Protein AF-A0A318ENW3-F1 (afdb_monomer)

pLDDT: mean 76.1, std 10.92, range [46.34, 91.19]

Sequence (104 aa):
MSRRLLTICAVAMLAACGSNRHCIGEFPYQRAATLAPPAEVEGLSTPESVAALRIPPAPAESVPYARNVPDPENPGSTRVQCLDVPPPMTVVPETDPAPAAAES

Organism: NCBI:txid985250

Radius of gyration: 27.77 Å; Cα contacts (8 Å, |Δi|>4): 42; chains: 1; bounding box: 82×70×50 Å

Solvent-accessible surface area (backbone atoms only — not comparable to full-atom values): 7520 Å² total; per-residue (Å²): 119,69,73,63,53,55,54,52,56,53,57,58,61,65,64,68,77,72,74,85,78,73,60,70,66,90,54,76,75,82,72,57,78,84,78,77,77,84,79,81,48,95,96,49,82,83,85,82,56,94,85,55,88,76,81,73,82,80,68,97,63,91,80,65,54,52,45,80,39,78,28,91,91,42,87,95,43,70,38,82,43,43,68,86,53,78,77,80,79,81,80,72,78,81,74,75,81,76,79,79,77,82,85,129

Secondary structure (DSSP, 8-state):
-HHHHHHHHHHHHHGGGS---------GGGGPPPPPPPPPBTTBPPPPPTTPPPPPPPPSSPPPSEEEEE-TTSTT-EEEEETTSPPPP------PPPPPP---

Mean predicted aligned error: 15.71 Å

Structure (mmCIF, N/CA/C/O backbone):
data_AF-A0A318ENW3-F1
#
_entry.id   AF-A0A318ENW3-F1
#
loop_
_atom_site.group_PDB
_atom_site.id
_atom_site.type_symbol
_atom_site.label_atom_id
_atom_site.label_alt_id
_atom_site.label_comp_id
_atom_site.label_asym_id
_atom_site.label_entity_id
_atom_site.label_seq_id
_atom_site.pdbx_PDB_ins_code
_atom_site.Cartn_x
_atom_site.Cartn_y
_atom_site.Cartn_z
_atom_site.occupancy
_atom_site.B_iso_or_equiv
_atom_site.auth_seq_id
_atom_site.auth_comp_id
_atom_site.auth_asym_id
_atom_site.auth_atom_id
_atom_site.pdbx_PDB_model_num
ATOM 1 N N . MET A 1 1 ? 51.371 -22.252 -0.137 1.00 59.25 1 MET A N 1
ATOM 2 C CA . MET A 1 1 ? 49.897 -22.253 0.040 1.00 59.25 1 MET A CA 1
ATOM 3 C C . MET A 1 1 ? 49.302 -20.864 0.315 1.00 59.25 1 MET A C 1
ATOM 5 O O . MET A 1 1 ? 48.186 -20.633 -0.127 1.00 59.25 1 MET A O 1
ATOM 9 N N . SER A 1 2 ? 50.025 -19.900 0.907 1.00 63.56 2 SER A N 1
ATOM 10 C CA . SER A 1 2 ? 49.468 -18.568 1.246 1.00 63.56 2 SER A CA 1
ATOM 11 C C . SER A 1 2 ? 49.006 -17.697 0.073 1.00 63.56 2 SER A C 1
ATOM 13 O O . SER A 1 2 ? 48.057 -16.938 0.219 1.00 63.56 2 SER A O 1
ATOM 15 N N . ARG A 1 3 ? 49.628 -17.799 -1.110 1.00 70.19 3 ARG A N 1
ATOM 16 C CA . ARG A 1 3 ? 49.330 -16.893 -2.240 1.00 70.19 3 ARG A CA 1
ATOM 17 C C . ARG A 1 3 ? 47.960 -17.140 -2.890 1.00 70.19 3 ARG A C 1
ATOM 19 O O . ARG A 1 3 ? 47.346 -16.192 -3.362 1.00 70.19 3 ARG A O 1
ATOM 26 N N . ARG A 1 4 ? 47.482 -18.395 -2.873 1.00 76.00 4 ARG A N 1
ATOM 27 C CA . ARG A 1 4 ? 46.139 -18.783 -3.352 1.00 76.00 4 ARG A CA 1
ATOM 28 C C . ARG A 1 4 ? 45.043 -18.406 -2.352 1.00 76.00 4 ARG A C 1
ATOM 30 O O . ARG A 1 4 ? 43.962 -18.006 -2.756 1.00 76.00 4 ARG A O 1
ATOM 37 N N . LEU A 1 5 ? 45.346 -18.468 -1.053 1.00 74.44 5 LEU A N 1
ATOM 38 C CA . LEU A 1 5 ? 44.421 -18.034 -0.002 1.00 74.44 5 LEU A CA 1
ATOM 39 C C . LEU A 1 5 ? 44.171 -16.518 -0.071 1.00 74.44 5 LEU A C 1
ATOM 41 O O . LEU A 1 5 ? 43.040 -16.061 0.050 1.00 74.44 5 LEU A O 1
ATOM 45 N N . LEU A 1 6 ? 45.229 -15.749 -0.348 1.00 75.06 6 LEU A N 1
ATOM 46 C CA . LEU A 1 6 ? 45.173 -14.288 -0.450 1.00 75.06 6 LEU A CA 1
ATOM 47 C C . LEU A 1 6 ? 44.350 -13.813 -1.659 1.00 75.06 6 LEU A C 1
ATOM 49 O O . LEU A 1 6 ? 43.653 -12.808 -1.572 1.00 75.06 6 LEU A O 1
ATOM 53 N N . THR A 1 7 ? 44.376 -14.565 -2.763 1.00 77.38 7 THR A N 1
ATOM 54 C CA . THR A 1 7 ? 43.554 -14.276 -3.950 1.00 77.38 7 THR A CA 1
ATOM 55 C C . THR A 1 7 ? 42.077 -14.590 -3.714 1.00 77.38 7 THR A C 1
ATOM 57 O O . THR A 1 7 ? 41.225 -13.814 -4.129 1.00 77.38 7 THR A O 1
ATOM 60 N N . ILE A 1 8 ? 41.761 -15.671 -2.996 1.00 78.31 8 ILE A N 1
ATOM 61 C CA . ILE A 1 8 ? 40.372 -16.034 -2.671 1.00 78.31 8 ILE A CA 1
ATOM 62 C C . ILE A 1 8 ? 39.749 -15.015 -1.705 1.00 78.31 8 ILE A C 1
ATOM 64 O O . ILE A 1 8 ? 38.630 -14.562 -1.939 1.00 78.31 8 ILE A O 1
ATOM 68 N N . CYS A 1 9 ? 40.480 -14.590 -0.667 1.00 74.88 9 CYS A N 1
ATOM 69 C CA . CYS A 1 9 ? 39.993 -13.561 0.258 1.00 74.88 9 CYS A CA 1
ATOM 70 C C . CYS A 1 9 ? 39.753 -12.210 -0.431 1.00 74.88 9 CYS A C 1
ATOM 72 O O . CYS A 1 9 ? 38.782 -11.530 -0.107 1.00 74.88 9 CYS A O 1
ATOM 74 N N . ALA A 1 10 ? 40.604 -11.832 -1.391 1.00 74.75 10 ALA A N 1
ATOM 75 C CA . ALA A 1 10 ? 40.412 -10.600 -2.148 1.00 74.75 10 ALA A CA 1
ATOM 76 C C . ALA A 1 10 ? 39.105 -10.643 -2.959 1.00 74.75 10 ALA A C 1
ATOM 78 O O . ALA A 1 10 ? 38.290 -9.735 -2.846 1.00 74.75 10 ALA A O 1
ATOM 79 N N . VAL A 1 11 ? 38.850 -11.728 -3.698 1.00 71.75 11 VAL A N 1
ATOM 80 C CA . VAL A 1 11 ? 37.625 -11.872 -4.509 1.00 71.75 11 VAL A CA 1
ATOM 81 C C . VAL A 1 11 ? 36.358 -11.899 -3.641 1.00 71.75 11 VAL A C 1
ATOM 83 O O . VAL A 1 11 ? 35.351 -11.303 -4.019 1.00 71.75 11 VAL A O 1
ATOM 86 N N . ALA A 1 12 ? 36.406 -12.515 -2.455 1.00 67.44 12 ALA A N 1
ATOM 87 C CA . ALA A 1 12 ? 35.266 -12.554 -1.536 1.00 67.44 12 ALA A CA 1
ATOM 88 C C . ALA A 1 12 ? 34.889 -11.166 -0.977 1.00 67.44 12 ALA A C 1
ATOM 90 O O . ALA A 1 12 ? 33.706 -10.874 -0.817 1.00 67.44 12 ALA A O 1
ATOM 91 N N . MET A 1 13 ? 35.871 -10.291 -0.729 1.00 67.56 13 MET A N 1
ATOM 92 C CA . MET A 1 13 ? 35.622 -8.921 -0.256 1.00 67.56 13 MET A CA 1
ATOM 93 C C . MET A 1 13 ? 34.977 -8.027 -1.329 1.00 67.56 13 MET A C 1
ATOM 95 O O . MET A 1 13 ? 34.163 -7.170 -0.996 1.00 67.56 13 MET A O 1
ATOM 99 N N . LEU A 1 14 ? 35.270 -8.250 -2.616 1.00 63.59 14 LEU A N 1
ATOM 100 C CA . LEU A 1 14 ? 34.662 -7.492 -3.721 1.00 63.59 14 LEU A CA 1
ATOM 101 C C . LEU A 1 14 ? 33.185 -7.853 -3.975 1.00 63.59 14 LEU A C 1
ATOM 103 O O . LEU A 1 14 ? 32.433 -7.014 -4.465 1.00 63.59 14 LEU A O 1
ATOM 107 N N . ALA A 1 15 ? 32.740 -9.058 -3.608 1.00 60.28 15 ALA A N 1
ATOM 108 C CA . ALA A 1 15 ? 31.343 -9.477 -3.773 1.00 60.28 15 ALA A CA 1
ATOM 109 C C . ALA A 1 15 ? 30.381 -8.842 -2.744 1.00 60.28 15 ALA A C 1
ATOM 111 O O . ALA A 1 15 ? 29.171 -8.822 -2.964 1.00 60.28 15 ALA A O 1
ATOM 112 N N . ALA A 1 16 ? 30.897 -8.297 -1.636 1.00 55.53 16 ALA A N 1
ATOM 113 C CA . ALA A 1 16 ? 30.083 -7.790 -0.528 1.00 55.53 16 ALA A CA 1
ATOM 114 C C . ALA A 1 16 ? 29.547 -6.355 -0.724 1.00 55.53 16 ALA A C 1
ATOM 116 O O . ALA A 1 16 ? 28.619 -5.955 -0.028 1.00 55.53 16 ALA A O 1
ATOM 117 N N . CYS A 1 17 ? 30.071 -5.578 -1.679 1.00 59.09 17 CYS A N 1
ATOM 118 C CA . CYS A 1 17 ? 29.614 -4.201 -1.928 1.00 59.09 17 CYS A CA 1
ATOM 119 C C . CYS A 1 17 ? 28.462 -4.082 -2.948 1.00 59.09 17 CYS A C 1
ATOM 121 O O . CYS A 1 17 ? 28.003 -2.973 -3.213 1.00 59.09 17 CYS A O 1
ATOM 123 N N . GLY A 1 18 ? 27.993 -5.190 -3.535 1.00 52.62 18 GLY A N 1
ATOM 124 C CA . GLY A 1 18 ? 27.038 -5.164 -4.653 1.00 52.62 18 GLY A CA 1
ATOM 125 C C . GLY A 1 18 ? 25.549 -5.207 -4.283 1.00 52.62 18 GLY A C 1
ATOM 126 O O . GLY A 1 18 ? 24.718 -4.835 -5.107 1.00 52.62 18 GLY A O 1
ATOM 127 N N . SER A 1 19 ? 25.168 -5.635 -3.074 1.00 56.91 19 SER A N 1
ATOM 128 C CA . SER A 1 19 ? 23.752 -5.852 -2.725 1.00 56.91 19 SER A CA 1
ATOM 129 C C . SER A 1 19 ? 23.187 -4.774 -1.791 1.00 56.91 19 SER A C 1
ATOM 131 O O . SER A 1 19 ? 22.721 -5.066 -0.694 1.00 56.91 19 SER A O 1
ATOM 133 N N . ASN A 1 20 ? 23.189 -3.511 -2.219 1.00 55.84 20 ASN A N 1
ATOM 134 C CA . ASN A 1 20 ? 22.564 -2.415 -1.454 1.00 55.84 20 ASN A CA 1
ATOM 135 C C . ASN A 1 20 ? 21.029 -2.341 -1.598 1.00 55.84 20 ASN A C 1
ATOM 137 O O . ASN A 1 20 ? 20.403 -1.420 -1.081 1.00 55.84 20 ASN A O 1
ATOM 141 N N . ARG A 1 21 ? 20.393 -3.284 -2.308 1.00 58.19 21 ARG A N 1
ATOM 142 C CA . ARG A 1 21 ? 18.933 -3.312 -2.492 1.00 58.19 21 ARG A CA 1
ATOM 143 C C . ARG A 1 21 ? 18.312 -4.472 -1.734 1.00 58.19 21 ARG A C 1
ATOM 145 O O . ARG A 1 21 ? 18.067 -5.536 -2.292 1.00 58.19 21 ARG A O 1
ATOM 152 N N . HIS A 1 22 ? 18.053 -4.247 -0.453 1.00 60.00 22 HIS A N 1
ATOM 153 C CA . HIS A 1 22 ? 17.143 -5.081 0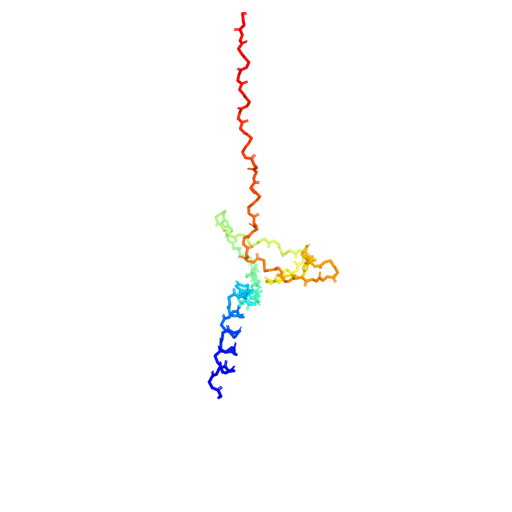.313 1.00 60.00 22 HIS A CA 1
ATOM 154 C C . HIS A 1 22 ? 15.767 -4.423 0.242 1.00 60.00 22 HIS A C 1
ATOM 156 O O . HIS A 1 22 ? 15.539 -3.402 0.888 1.00 60.00 22 HIS A O 1
ATOM 162 N N . CYS A 1 23 ? 14.868 -4.956 -0.588 1.00 71.50 23 CYS A N 1
ATOM 163 C CA . CYS A 1 23 ? 13.472 -4.562 -0.467 1.00 71.50 23 CYS A CA 1
ATOM 164 C C . CYS A 1 23 ? 13.013 -5.111 0.881 1.00 71.50 23 CYS A C 1
ATOM 166 O O . CYS A 1 23 ? 13.026 -6.329 1.075 1.00 71.50 23 CYS A O 1
ATOM 168 N N . ILE A 1 24 ? 12.717 -4.222 1.829 1.00 70.62 24 ILE A N 1
ATOM 169 C CA . ILE A 1 24 ? 12.218 -4.654 3.126 1.00 70.62 24 ILE A CA 1
ATOM 170 C C . ILE A 1 24 ? 10.906 -5.375 2.821 1.00 70.62 24 ILE A C 1
ATOM 172 O O . ILE A 1 24 ? 10.048 -4.822 2.138 1.00 70.62 24 ILE A O 1
ATOM 176 N N . GLY A 1 25 ? 10.840 -6.660 3.173 1.00 76.62 25 GLY A N 1
ATOM 177 C CA . GLY A 1 25 ? 9.711 -7.515 2.816 1.00 76.62 25 GLY A CA 1
ATOM 178 C C . GLY A 1 25 ? 8.395 -7.019 3.413 1.00 76.62 25 GLY A C 1
ATOM 179 O O . GLY A 1 25 ? 8.317 -5.955 4.023 1.00 76.62 25 GLY A O 1
ATOM 180 N N . GLU A 1 26 ? 7.342 -7.819 3.281 1.00 77.38 26 GLU A N 1
ATOM 181 C CA . GLU A 1 26 ? 6.036 -7.431 3.814 1.00 77.38 26 GLU A CA 1
ATOM 182 C C . GLU A 1 26 ? 6.078 -7.133 5.317 1.00 77.38 26 GLU A C 1
ATOM 184 O O . GLU A 1 26 ? 6.450 -7.974 6.144 1.00 77.38 26 GLU A O 1
ATOM 189 N N . PHE A 1 27 ? 5.606 -5.945 5.682 1.00 79.31 27 PHE A N 1
ATOM 190 C CA . PHE A 1 27 ? 5.429 -5.568 7.076 1.00 79.31 27 PHE A CA 1
ATOM 191 C C . PHE A 1 27 ? 4.059 -6.022 7.603 1.00 79.31 27 PHE A C 1
ATOM 193 O O . PHE A 1 27 ? 3.089 -6.077 6.844 1.00 79.31 27 PHE A O 1
ATOM 200 N N . PRO A 1 28 ? 3.914 -6.276 8.918 1.00 83.88 28 PRO A N 1
ATOM 201 C CA . PRO A 1 28 ? 2.637 -6.693 9.502 1.00 83.88 28 PRO A CA 1
ATOM 202 C C . PRO A 1 28 ? 1.466 -5.742 9.215 1.00 83.88 28 PRO A C 1
ATOM 204 O O . PRO A 1 28 ? 0.349 -6.204 9.003 1.00 83.88 28 PRO A O 1
ATOM 207 N N . TYR A 1 29 ? 1.711 -4.426 9.153 1.00 81.81 29 TYR A N 1
ATOM 208 C CA . TYR A 1 29 ? 0.657 -3.440 8.887 1.00 81.81 29 TYR A CA 1
ATOM 209 C C . TYR A 1 29 ? 0.075 -3.547 7.468 1.00 81.81 29 TYR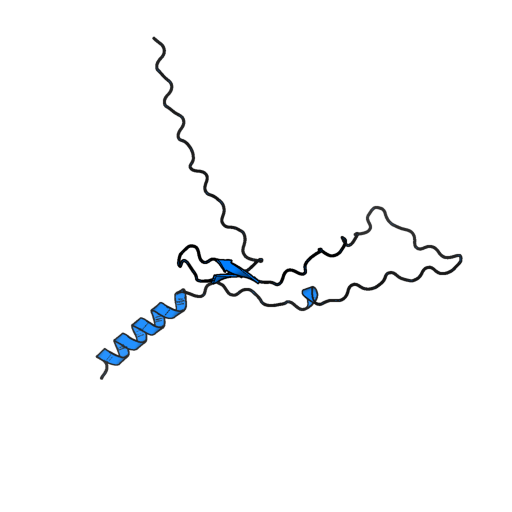 A C 1
ATOM 211 O O . TYR A 1 29 ? -1.079 -3.192 7.266 1.00 81.81 29 TYR A O 1
ATOM 219 N N . GLN A 1 30 ? 0.833 -4.070 6.497 1.00 78.12 30 GLN A N 1
ATOM 220 C CA . GLN A 1 30 ? 0.374 -4.236 5.110 1.00 78.12 30 GLN A CA 1
ATOM 221 C C . GLN A 1 30 ? -0.656 -5.366 4.973 1.00 78.12 30 GLN A C 1
ATOM 223 O O . GLN A 1 30 ? -1.418 -5.397 4.014 1.00 78.12 30 GLN A O 1
ATOM 228 N N . ARG A 1 31 ? -0.696 -6.282 5.950 1.00 78.81 31 ARG A N 1
ATOM 229 C CA . ARG A 1 31 ? -1.640 -7.409 6.021 1.00 78.81 31 ARG A CA 1
ATOM 230 C C . ARG A 1 31 ? -2.759 -7.190 7.041 1.00 78.81 31 ARG A C 1
ATOM 232 O O . ARG A 1 31 ? -3.576 -8.085 7.252 1.00 78.81 31 ARG A O 1
ATOM 239 N N . ALA A 1 32 ? -2.783 -6.038 7.709 1.00 84.19 32 ALA A N 1
ATOM 240 C CA . ALA A 1 32 ? -3.799 -5.739 8.704 1.00 84.19 32 ALA A CA 1
ATOM 241 C C . ALA A 1 32 ? -5.159 -5.540 8.023 1.00 84.19 32 ALA A C 1
ATOM 243 O O . ALA A 1 32 ? -5.298 -4.731 7.107 1.00 84.19 32 ALA A O 1
ATOM 244 N N . ALA A 1 33 ? -6.171 -6.276 8.481 1.00 83.75 33 ALA A N 1
ATOM 245 C CA . ALA A 1 33 ? -7.530 -6.108 7.990 1.00 83.75 33 ALA A CA 1
ATOM 246 C C . ALA A 1 33 ? -8.111 -4.769 8.465 1.00 83.75 33 ALA A C 1
ATOM 248 O O . ALA A 1 33 ? -7.957 -4.386 9.628 1.00 83.75 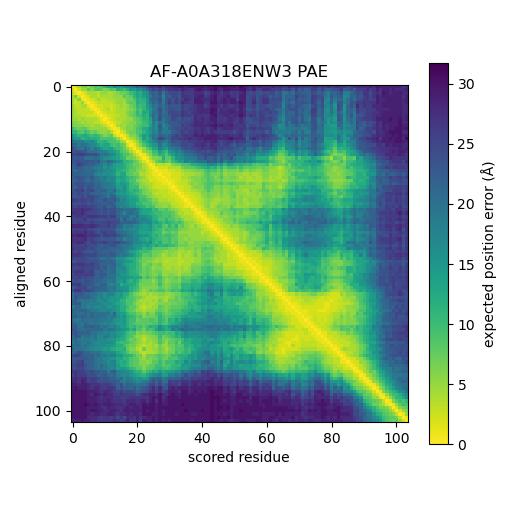33 ALA A O 1
ATOM 249 N N . THR A 1 34 ? -8.822 -4.075 7.577 1.00 84.56 34 THR A N 1
ATOM 250 C CA . THR A 1 34 ? -9.636 -2.921 7.963 1.00 84.56 34 THR A CA 1
ATOM 251 C C . THR A 1 34 ? -10.816 -3.396 8.806 1.00 84.56 34 THR A C 1
ATOM 253 O O . THR A 1 34 ? -11.544 -4.305 8.410 1.00 84.56 34 THR A O 1
ATOM 256 N N . LEU A 1 35 ? -11.006 -2.783 9.974 1.00 85.88 35 LEU A N 1
ATOM 257 C CA . LEU A 1 35 ? -12.159 -3.065 10.824 1.00 85.88 35 LEU A CA 1
ATOM 258 C C . LEU A 1 35 ? -13.420 -2.453 10.214 1.00 85.88 35 LEU A C 1
ATOM 260 O O . LEU A 1 35 ? -13.396 -1.321 9.726 1.00 85.88 35 LEU A O 1
ATOM 264 N N . ALA A 1 36 ? -14.524 -3.196 10.271 1.00 84.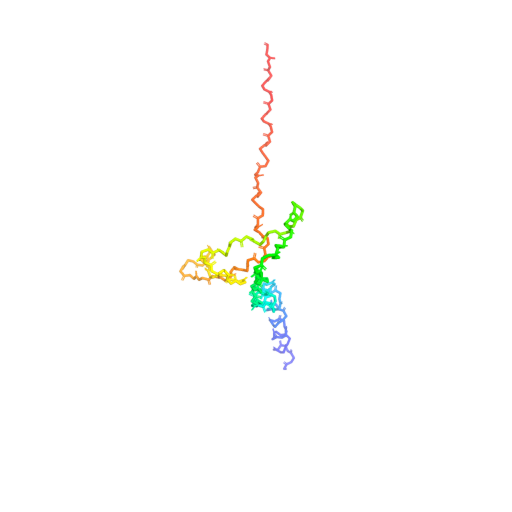00 36 ALA A N 1
ATOM 265 C CA . ALA A 1 36 ? -15.822 -2.656 9.902 1.00 84.00 36 ALA A CA 1
ATOM 266 C C . ALA A 1 36 ? -16.218 -1.529 10.877 1.00 84.00 36 ALA A C 1
ATOM 268 O O . ALA A 1 36 ? -15.945 -1.645 12.080 1.00 84.00 36 ALA A O 1
ATOM 269 N N . PRO A 1 37 ? -16.869 -0.458 10.392 1.00 82.25 37 PRO A N 1
ATOM 270 C CA . PRO A 1 37 ? -17.474 0.534 11.266 1.00 82.25 37 PRO A CA 1
ATOM 271 C C . PRO A 1 37 ? -18.470 -0.120 12.239 1.00 82.25 37 PRO A C 1
ATOM 273 O O . PRO A 1 37 ? -19.080 -1.138 11.893 1.00 82.25 37 PRO A O 1
ATOM 276 N N . PRO A 1 38 ? -18.667 0.453 13.440 1.00 83.19 38 PRO A N 1
ATOM 277 C CA . PRO A 1 38 ? -19.726 0.017 14.342 1.00 83.19 38 PRO A CA 1
ATOM 278 C C . PRO A 1 38 ? -21.087 0.033 13.639 1.00 83.19 38 PRO A C 1
ATOM 280 O O . PRO A 1 38 ? -21.382 0.955 12.879 1.00 83.19 38 PRO A O 1
ATOM 283 N N . ALA A 1 39 ? -21.915 -0.980 13.901 1.00 81.94 39 ALA A N 1
ATOM 284 C CA . ALA A 1 39 ? -23.274 -1.017 13.378 1.00 81.94 39 ALA A CA 1
ATOM 285 C C . ALA A 1 39 ? -24.107 0.126 13.975 1.00 81.94 39 ALA A C 1
ATOM 287 O O . ALA A 1 39 ? -24.023 0.403 15.174 1.00 81.94 39 ALA A O 1
ATOM 288 N N . GLU A 1 40 ? -24.930 0.761 13.143 1.00 84.75 40 GLU A N 1
ATOM 289 C CA . GLU A 1 40 ? -25.928 1.710 13.624 1.00 84.75 40 GLU A CA 1
ATOM 290 C C . GLU A 1 40 ? -27.035 0.961 14.371 1.00 84.75 40 GLU A C 1
ATOM 292 O O . GLU A 1 40 ? -27.488 -0.105 13.946 1.00 84.75 40 GLU A O 1
ATOM 297 N N . VAL A 1 41 ? -27.456 1.514 15.507 1.00 87.75 41 VAL A N 1
ATOM 298 C CA . VAL A 1 41 ? -28.561 0.985 16.312 1.00 87.75 41 VAL A CA 1
ATOM 299 C C . VAL A 1 41 ? -29.765 1.888 16.086 1.00 87.75 41 VAL A C 1
ATOM 301 O O . VAL A 1 41 ? -29.622 3.107 16.016 1.00 87.75 41 VAL A O 1
ATOM 304 N N . GLU A 1 42 ? -30.960 1.313 15.971 1.00 88.06 42 GLU A N 1
ATOM 305 C CA . GLU A 1 42 ? -32.177 2.095 15.751 1.00 88.06 42 GLU A CA 1
ATOM 306 C C . GLU A 1 42 ? -32.364 3.148 16.859 1.00 88.06 42 GLU A C 1
ATOM 308 O O . GLU A 1 42 ? -32.355 2.836 18.050 1.00 88.06 42 GLU A O 1
ATOM 313 N N . GLY A 1 43 ? -32.478 4.418 16.458 1.00 87.44 43 GLY A N 1
ATOM 314 C CA . GLY A 1 43 ? -32.559 5.564 17.371 1.00 87.44 43 GLY A CA 1
ATOM 315 C C . GLY A 1 43 ? -31.218 6.097 17.896 1.00 87.44 43 GLY A C 1
ATOM 316 O O . GLY A 1 43 ? -31.223 7.087 18.627 1.00 87.44 43 GLY A O 1
ATOM 317 N N . LEU A 1 44 ? -30.079 5.503 17.520 1.00 83.75 44 LEU A N 1
ATOM 318 C CA . LEU A 1 44 ? -28.741 5.923 17.943 1.00 83.75 44 LEU A CA 1
ATOM 319 C C . LEU A 1 44 ? -27.827 6.137 16.724 1.00 83.75 44 LEU A C 1
ATOM 321 O O . LEU A 1 44 ? -27.366 5.182 16.100 1.00 83.75 44 LEU A O 1
ATOM 325 N N . SER A 1 45 ? -27.540 7.399 16.392 1.00 83.19 45 SER A N 1
ATOM 326 C CA . SER A 1 45 ? -26.601 7.748 15.320 1.00 83.19 45 SER A CA 1
ATOM 327 C C . SER A 1 45 ? -25.213 8.074 15.870 1.00 83.19 45 SER A C 1
ATOM 329 O O . SER A 1 45 ? -25.065 8.697 16.925 1.00 83.19 45 SER A O 1
ATOM 331 N N . THR A 1 46 ? -24.177 7.663 15.137 1.00 82.00 46 THR A N 1
ATOM 332 C CA . THR A 1 46 ? -22.802 8.072 15.441 1.00 82.00 46 THR A CA 1
ATOM 333 C C . THR A 1 46 ? -22.552 9.443 14.806 1.00 82.00 46 THR A C 1
ATOM 335 O O . THR A 1 46 ? -22.698 9.572 13.590 1.00 82.00 46 THR A O 1
ATOM 338 N N . PRO A 1 47 ? -22.188 10.485 15.575 1.00 83.25 47 PRO A N 1
ATOM 339 C CA . PRO A 1 47 ? -21.914 11.796 15.003 1.00 83.25 47 PRO A CA 1
ATOM 340 C C . PRO A 1 47 ? -20.637 11.751 14.159 1.00 83.25 47 PRO A C 1
ATOM 342 O O . PRO A 1 47 ? -19.564 11.389 14.645 1.00 83.25 47 PRO A O 1
ATOM 345 N N . GLU A 1 48 ? -20.740 12.153 12.894 1.00 84.56 48 GLU A N 1
ATOM 346 C CA . GLU A 1 48 ? -19.574 12.301 12.030 1.00 84.56 48 GLU A CA 1
ATOM 347 C C . GLU A 1 48 ? -18.880 13.642 12.287 1.00 84.56 48 GLU A C 1
ATOM 349 O O . GLU A 1 48 ? -19.488 14.710 12.221 1.00 84.56 48 GLU A O 1
ATOM 354 N N . SER A 1 49 ? -17.577 13.596 12.562 1.00 88.81 49 SER A N 1
ATOM 355 C CA . SER A 1 49 ? -16.750 14.799 12.648 1.00 88.81 49 SER A CA 1
ATOM 356 C C . SER A 1 49 ? -16.222 15.178 11.267 1.00 88.81 49 SER A C 1
ATOM 358 O O . 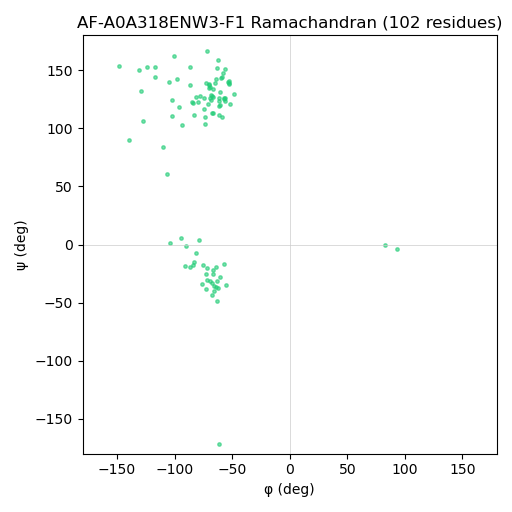SER A 1 49 ? -15.701 14.334 10.542 1.00 88.81 49 SER A O 1
ATOM 360 N N . VAL A 1 50 ? -16.255 16.469 10.932 1.00 87.62 50 VAL A N 1
ATOM 361 C CA . VAL A 1 50 ? -15.597 17.005 9.723 1.00 87.62 50 VAL A CA 1
ATOM 362 C C . VAL A 1 50 ? -14.072 16.851 9.760 1.00 87.62 50 VAL A C 1
ATOM 364 O O . VAL A 1 50 ? -13.426 16.881 8.719 1.00 87.62 50 VAL A O 1
ATOM 367 N N . ALA A 1 51 ? -13.500 16.658 10.952 1.00 90.88 51 ALA A N 1
ATOM 368 C CA . ALA A 1 51 ? -12.083 16.367 11.150 1.00 90.88 51 ALA A CA 1
ATOM 369 C C . ALA A 1 51 ? -11.792 14.856 11.246 1.00 90.88 51 ALA A C 1
ATOM 371 O O . ALA A 1 51 ? -10.664 14.470 11.553 1.00 90.88 51 ALA A O 1
ATOM 372 N N . ALA A 1 52 ? -12.789 13.988 11.029 1.00 87.56 52 ALA A N 1
ATOM 373 C CA . ALA A 1 52 ? -12.579 12.546 11.043 1.00 87.56 52 ALA A CA 1
ATOM 374 C C . ALA A 1 52 ? -11.694 12.116 9.866 1.00 87.56 52 ALA A C 1
ATOM 376 O O . ALA A 1 52 ? -11.918 12.503 8.717 1.00 87.56 52 ALA A O 1
ATOM 377 N N . LEU A 1 53 ? -10.709 11.266 10.151 1.00 87.12 53 LEU A N 1
ATOM 378 C CA . LEU A 1 53 ? -9.887 10.649 9.118 1.00 87.12 53 LEU A CA 1
ATOM 379 C C . LEU A 1 53 ? -10.746 9.685 8.293 1.00 87.12 53 LEU A C 1
ATOM 381 O O . LEU A 1 53 ? -11.408 8.802 8.838 1.00 87.12 53 LEU A O 1
ATOM 385 N N . ARG A 1 54 ? -10.721 9.849 6.970 1.00 87.06 54 ARG A N 1
ATOM 386 C CA . ARG A 1 54 ? -11.392 8.953 6.025 1.00 87.06 54 ARG A CA 1
ATOM 387 C C . ARG A 1 54 ? -10.365 8.030 5.396 1.00 87.06 54 ARG A C 1
ATOM 389 O O . ARG A 1 54 ? -9.382 8.496 4.823 1.00 87.06 54 ARG A O 1
ATOM 396 N N . ILE A 1 55 ? -10.603 6.727 5.507 1.00 84.75 55 ILE A N 1
ATOM 397 C CA . ILE A 1 55 ? -9.802 5.730 4.802 1.00 84.75 55 ILE A CA 1
ATOM 398 C C . ILE A 1 55 ? -10.220 5.773 3.321 1.00 84.75 55 ILE A C 1
ATOM 400 O O . ILE A 1 55 ? -11.418 5.672 3.040 1.00 84.75 55 ILE A O 1
ATOM 404 N N . PRO A 1 56 ? -9.282 5.951 2.374 1.00 84.44 56 PRO A N 1
ATOM 405 C CA . PRO A 1 56 ? -9.584 5.906 0.948 1.00 84.44 56 PRO A CA 1
ATOM 406 C C . PRO A 1 56 ? -10.109 4.528 0.522 1.00 84.44 56 PRO A C 1
ATOM 408 O O . PRO A 1 56 ? -9.818 3.528 1.185 1.00 84.44 56 PRO A O 1
ATOM 411 N N . PRO A 1 57 ? -10.829 4.435 -0.608 1.00 85.56 57 PRO A N 1
ATOM 412 C CA . PRO A 1 57 ? -11.140 3.141 -1.199 1.00 85.56 57 PRO A CA 1
ATOM 413 C C . PRO A 1 57 ? -9.854 2.365 -1.511 1.00 85.56 57 PRO A C 1
ATOM 415 O O . PRO A 1 57 ? -8.821 2.952 -1.846 1.00 85.56 57 PRO A O 1
ATOM 418 N N . ALA A 1 58 ? -9.930 1.037 -1.410 1.00 81.94 58 ALA A N 1
ATOM 419 C CA . ALA A 1 58 ? -8.811 0.169 -1.745 1.00 81.94 58 ALA A CA 1
ATOM 420 C C . ALA A 1 58 ? -8.391 0.363 -3.219 1.00 81.94 58 ALA A C 1
ATOM 422 O O . ALA A 1 58 ? -9.254 0.571 -4.079 1.00 81.94 58 ALA A O 1
ATOM 423 N N . PRO A 1 59 ? -7.085 0.297 -3.528 1.00 81.19 59 PRO A N 1
ATOM 424 C CA . PRO A 1 59 ? -6.612 0.365 -4.904 1.00 81.19 59 PRO A CA 1
ATOM 425 C C . PRO A 1 59 ? -7.136 -0.827 -5.716 1.00 81.19 59 PRO A C 1
ATOM 427 O O . PRO A 1 59 ? -7.359 -1.909 -5.175 1.00 81.19 59 PRO A O 1
ATOM 430 N N . ALA A 1 60 ? -7.297 -0.633 -7.028 1.00 83.81 60 ALA A N 1
ATOM 431 C CA . ALA A 1 60 ? -7.762 -1.682 -7.941 1.00 83.81 60 ALA A CA 1
ATOM 432 C C . ALA A 1 60 ? -6.823 -2.902 -7.977 1.00 83.81 60 ALA A C 1
ATOM 434 O O . ALA A 1 60 ? -7.268 -4.021 -8.217 1.00 83.81 60 ALA A O 1
ATOM 435 N N . GLU A 1 61 ? -5.533 -2.682 -7.713 1.00 79.06 61 GLU A N 1
ATOM 436 C CA . GLU A 1 61 ? -4.504 -3.715 -7.679 1.00 79.06 61 GLU A CA 1
ATOM 437 C C . GLU A 1 61 ? -3.704 -3.615 -6.377 1.00 79.06 61 GLU A C 1
ATOM 439 O O . GLU A 1 61 ? -3.256 -2.532 -5.986 1.00 79.06 61 GLU A O 1
ATOM 444 N N . SER A 1 62 ? -3.501 -4.750 -5.700 1.00 74.31 62 SER A N 1
ATOM 445 C CA . SER A 1 62 ? -2.601 -4.820 -4.549 1.00 74.31 62 SER A CA 1
ATOM 446 C C . SER A 1 62 ? -1.157 -4.787 -5.039 1.00 74.31 62 SER A C 1
ATOM 448 O O . SER A 1 62 ? -0.718 -5.708 -5.733 1.00 74.31 62 SER A O 1
ATOM 450 N N . VAL A 1 63 ? -0.408 -3.750 -4.670 1.00 72.81 63 VAL A N 1
ATOM 451 C CA . VAL A 1 63 ? 0.987 -3.618 -5.093 1.00 72.81 63 VAL A CA 1
ATOM 452 C C . VAL A 1 63 ? 1.911 -4.153 -3.989 1.00 72.81 63 VAL A C 1
ATOM 454 O O . VAL A 1 63 ? 1.882 -3.620 -2.880 1.00 72.81 63 VAL A O 1
ATOM 457 N N . PRO A 1 64 ? 2.715 -5.201 -4.249 1.00 73.75 64 PRO A N 1
ATOM 458 C CA . PRO A 1 64 ? 3.677 -5.717 -3.276 1.00 73.75 64 PRO A CA 1
ATOM 459 C C . PRO A 1 64 ? 4.870 -4.764 -3.098 1.00 73.75 64 PRO A C 1
ATOM 461 O O . PRO A 1 64 ? 5.114 -3.889 -3.924 1.00 73.75 64 PRO A O 1
ATOM 464 N N . TYR A 1 65 ? 5.672 -4.987 -2.053 1.00 78.44 65 TYR A N 1
ATOM 465 C CA . TYR A 1 65 ? 6.859 -4.185 -1.694 1.00 78.44 65 TYR A CA 1
ATOM 466 C C . TYR A 1 65 ? 7.935 -4.080 -2.802 1.00 78.44 65 TYR A C 1
ATOM 468 O O . TYR A 1 65 ? 8.808 -3.205 -2.776 1.00 78.44 65 TYR A O 1
ATOM 476 N N . ALA A 1 66 ? 7.889 -4.964 -3.802 1.00 82.88 66 ALA A N 1
ATOM 477 C CA . ALA A 1 66 ? 8.775 -4.941 -4.955 1.00 82.88 66 ALA A CA 1
ATOM 478 C C . ALA A 1 66 ? 8.087 -5.479 -6.212 1.00 82.88 66 ALA A C 1
ATOM 480 O O . ALA A 1 66 ? 7.206 -6.333 -6.135 1.00 82.88 66 ALA A O 1
ATOM 481 N N . ARG A 1 67 ? 8.542 -5.033 -7.386 1.00 84.00 67 ARG A N 1
ATOM 482 C CA . ARG A 1 67 ? 8.084 -5.542 -8.687 1.00 84.00 67 ARG A CA 1
ATOM 483 C C . ARG A 1 67 ? 9.248 -5.885 -9.607 1.00 84.00 67 ARG A C 1
ATOM 485 O O . ARG A 1 67 ? 10.295 -5.242 -9.555 1.00 84.00 67 ARG A O 1
ATOM 492 N N . ASN A 1 68 ? 9.048 -6.862 -10.486 1.00 86.19 68 ASN A N 1
ATOM 493 C CA . ASN A 1 68 ? 9.995 -7.155 -11.558 1.00 86.19 68 ASN A CA 1
ATOM 494 C C . ASN A 1 68 ? 9.821 -6.130 -12.681 1.00 86.19 68 ASN A C 1
ATOM 496 O O . ASN A 1 68 ? 8.711 -5.914 -13.163 1.00 86.19 68 ASN A O 1
ATOM 500 N N . VAL A 1 69 ? 10.917 -5.502 -13.093 1.00 87.06 69 VAL A N 1
ATOM 501 C CA . VAL A 1 69 ? 10.961 -4.586 -14.238 1.00 87.06 69 VAL A CA 1
ATOM 502 C C . VAL A 1 69 ? 12.021 -5.056 -15.229 1.00 87.06 69 VAL A C 1
ATOM 504 O O . VAL A 1 69 ? 12.992 -5.687 -14.805 1.00 87.06 69 VAL A O 1
ATOM 507 N N . PRO A 1 70 ? 11.881 -4.755 -16.531 1.00 91.19 70 PRO A N 1
ATOM 508 C CA . PRO A 1 70 ? 12.942 -5.002 -17.497 1.00 91.19 70 PRO A CA 1
ATOM 509 C C . PRO A 1 70 ? 14.258 -4.377 -17.036 1.00 91.19 70 PRO A C 1
ATOM 511 O O . PRO A 1 70 ? 14.277 -3.266 -16.490 1.00 91.19 70 PRO A O 1
ATOM 514 N N . ASP A 1 71 ? 15.350 -5.105 -17.230 1.00 86.88 71 ASP A N 1
ATOM 515 C CA . ASP A 1 71 ? 16.680 -4.606 -16.926 1.00 86.88 71 ASP A CA 1
ATOM 516 C C . ASP A 1 71 ? 17.203 -3.763 -18.105 1.00 86.88 71 ASP A C 1
ATOM 518 O O . ASP A 1 71 ? 17.449 -4.316 -19.180 1.00 86.88 71 ASP A O 1
ATOM 522 N N . PRO A 1 72 ? 17.363 -2.431 -17.952 1.00 83.81 72 PRO A N 1
ATOM 523 C CA . PRO A 1 72 ? 17.899 -1.595 -19.022 1.00 83.81 72 PRO A CA 1
ATOM 524 C C . PRO A 1 72 ? 19.370 -1.909 -19.334 1.00 83.81 72 PRO A C 1
ATOM 526 O O . PRO A 1 72 ? 19.827 -1.599 -20.430 1.00 83.81 72 PRO A O 1
ATOM 529 N N . GLU A 1 73 ? 20.106 -2.513 -18.396 1.00 85.81 73 GLU A N 1
ATOM 530 C CA . GLU A 1 73 ? 21.519 -2.864 -18.570 1.00 85.81 73 GLU A CA 1
ATOM 531 C C . GLU A 1 73 ? 21.689 -4.238 -19.233 1.00 85.81 73 GLU A C 1
ATOM 533 O O . GLU A 1 73 ? 22.748 -4.526 -19.792 1.00 85.81 73 GLU A O 1
ATOM 538 N N . ASN A 1 74 ? 20.652 -5.084 -19.208 1.00 86.31 74 ASN A N 1
ATOM 539 C CA . ASN A 1 74 ? 20.706 -6.443 -19.739 1.00 86.31 74 ASN A CA 1
ATOM 540 C C . ASN A 1 74 ? 19.409 -6.816 -20.491 1.00 86.31 74 ASN A C 1
ATOM 542 O O . ASN A 1 74 ? 18.458 -7.333 -19.890 1.00 86.31 74 ASN A O 1
ATOM 546 N N . PRO A 1 75 ? 19.344 -6.551 -21.811 1.00 89.19 75 PRO A N 1
ATOM 547 C CA . PRO A 1 75 ? 18.155 -6.790 -22.624 1.00 89.19 75 PRO A CA 1
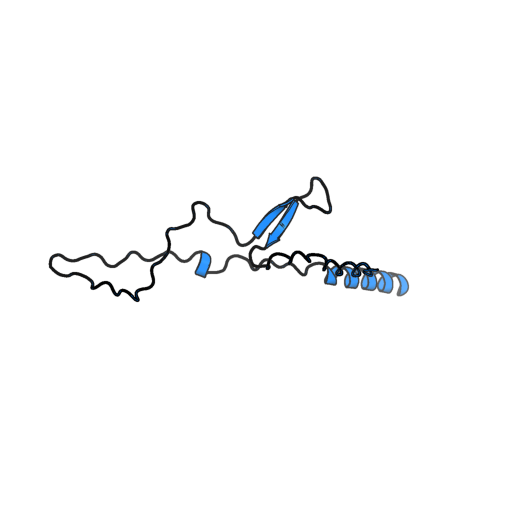ATOM 548 C C . PRO A 1 75 ? 17.696 -8.254 -22.570 1.00 89.19 75 PRO A C 1
ATOM 550 O O . PRO A 1 75 ? 18.459 -9.169 -22.866 1.00 89.19 75 PRO A O 1
ATOM 553 N N . GLY A 1 76 ? 16.428 -8.476 -22.215 1.00 88.62 76 GLY A N 1
ATOM 554 C CA . GLY A 1 76 ? 15.850 -9.817 -22.043 1.00 88.62 76 GLY A CA 1
ATOM 555 C C . GLY A 1 76 ? 15.906 -10.356 -20.609 1.00 88.62 76 GLY A C 1
ATOM 556 O O . GLY A 1 76 ? 15.335 -11.411 -20.342 1.00 88.62 76 GLY A O 1
ATOM 557 N N . SER A 1 77 ? 16.530 -9.623 -19.682 1.00 89.19 77 SER A N 1
ATOM 558 C CA . SER A 1 77 ? 16.504 -9.909 -18.247 1.00 89.19 77 SER A CA 1
ATOM 559 C C . SER A 1 77 ? 15.505 -9.013 -17.504 1.00 89.19 77 SER A C 1
ATOM 561 O O . SER A 1 77 ? 15.085 -7.956 -17.986 1.00 89.19 77 SER A O 1
ATOM 563 N N . THR A 1 78 ? 15.142 -9.428 -16.292 1.00 89.50 78 THR A N 1
ATOM 564 C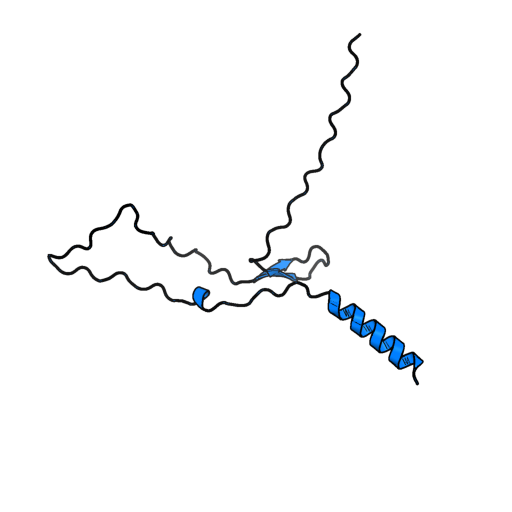 CA . THR A 1 78 ? 14.365 -8.626 -15.342 1.00 89.50 78 THR A CA 1
ATOM 565 C C . THR A 1 78 ? 15.178 -8.348 -14.089 1.00 89.50 78 THR A C 1
ATOM 567 O O . THR A 1 78 ? 15.877 -9.230 -13.591 1.00 89.50 78 THR A O 1
ATOM 570 N N . ARG A 1 79 ? 15.005 -7.156 -13.518 1.00 84.56 79 ARG A N 1
ATOM 571 C CA . ARG A 1 79 ? 15.539 -6.773 -12.210 1.00 84.56 79 ARG A CA 1
ATOM 572 C C . ARG A 1 79 ? 14.414 -6.454 -11.229 1.00 84.56 79 ARG A C 1
ATOM 574 O O . ARG A 1 79 ? 13.339 -5.999 -11.619 1.00 84.56 79 ARG A O 1
ATOM 581 N N . VAL A 1 80 ? 14.686 -6.635 -9.940 1.00 84.44 80 VAL A N 1
ATOM 582 C CA . VAL A 1 80 ? 13.753 -6.275 -8.866 1.00 84.44 80 VAL A CA 1
ATOM 583 C C . VAL A 1 80 ? 13.830 -4.767 -8.599 1.00 84.44 80 VAL A C 1
ATOM 585 O O . VAL A 1 80 ? 14.894 -4.228 -8.282 1.00 84.44 80 VAL A O 1
ATOM 588 N N . GLN A 1 81 ? 12.697 -4.076 -8.721 1.00 82.94 81 GLN A N 1
ATOM 589 C CA . GLN A 1 81 ? 12.505 -2.689 -8.303 1.00 82.94 81 GLN A CA 1
ATOM 590 C C . GLN A 1 81 ? 11.736 -2.665 -6.980 1.00 82.94 81 GLN A C 1
ATOM 592 O O . GLN A 1 81 ? 10.546 -2.977 -6.951 1.00 82.94 81 GLN A O 1
ATOM 597 N N .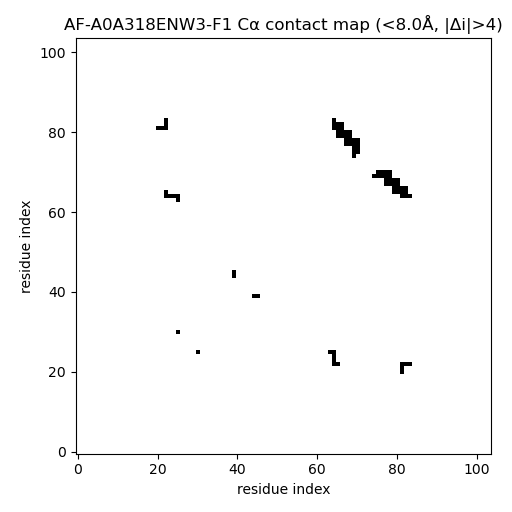 CYS A 1 82 ? 12.409 -2.272 -5.898 1.00 82.25 82 CYS A N 1
ATOM 598 C CA . CYS A 1 82 ? 11.747 -1.990 -4.625 1.00 82.25 82 CYS A CA 1
ATOM 599 C C . CYS A 1 82 ? 10.904 -0.714 -4.762 1.00 82.25 82 CYS A C 1
ATOM 601 O O . CYS A 1 82 ? 11.391 0.271 -5.323 1.00 82.25 82 CYS A O 1
ATOM 603 N N . LEU A 1 83 ? 9.672 -0.725 -4.253 1.00 78.94 83 LEU A N 1
ATOM 604 C CA . LEU A 1 83 ? 8.766 0.427 -4.349 1.00 78.94 83 LEU A CA 1
ATOM 605 C C . LEU A 1 83 ? 8.990 1.470 -3.249 1.00 78.94 83 LEU A C 1
ATOM 607 O O . LEU A 1 83 ? 8.615 2.623 -3.430 1.00 78.94 83 LEU A O 1
ATOM 611 N N . ASP A 1 84 ? 9.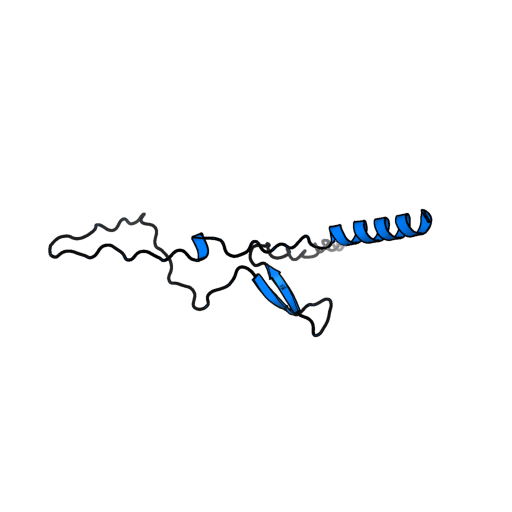674 1.089 -2.170 1.00 74.50 84 ASP A N 1
ATOM 612 C CA . ASP A 1 84 ? 10.065 2.000 -1.085 1.00 74.50 84 ASP A CA 1
ATOM 613 C C . ASP A 1 84 ? 11.334 2.810 -1.399 1.00 74.50 84 ASP A C 1
ATOM 615 O O . ASP A 1 84 ? 11.726 3.692 -0.636 1.00 74.50 84 ASP A O 1
ATOM 619 N N . VAL A 1 85 ? 12.014 2.510 -2.512 1.00 74.88 85 VAL A N 1
ATOM 620 C CA . VAL A 1 85 ? 13.179 3.283 -2.950 1.00 74.88 85 VAL A CA 1
ATOM 621 C C . VAL A 1 85 ? 12.678 4.482 -3.752 1.00 74.88 85 VAL A C 1
ATOM 623 O O . VAL A 1 85 ? 12.007 4.276 -4.769 1.00 74.88 85 VAL A O 1
ATOM 626 N N . PRO A 1 86 ? 13.020 5.722 -3.352 1.00 72.56 86 PRO A N 1
ATOM 627 C CA . PRO A 1 86 ? 12.639 6.906 -4.104 1.00 72.56 86 PRO A CA 1
ATOM 628 C C . PRO A 1 86 ? 13.064 6.786 -5.573 1.00 72.56 86 PRO A C 1
ATOM 630 O O . PRO A 1 86 ? 14.156 6.273 -5.856 1.00 72.56 86 PRO A O 1
ATOM 633 N N . PRO A 1 87 ? 12.236 7.250 -6.525 1.00 74.19 87 PRO A N 1
ATOM 634 C CA . PRO A 1 87 ? 12.638 7.271 -7.921 1.00 74.19 87 PRO A CA 1
ATOM 635 C C . PRO A 1 87 ? 13.907 8.125 -8.083 1.00 74.19 87 PRO A C 1
ATOM 637 O O . PRO A 1 87 ? 14.066 9.130 -7.383 1.00 74.19 87 PRO A O 1
ATOM 640 N N . PRO A 1 88 ? 14.825 7.749 -8.991 1.00 72.38 88 PRO A N 1
ATOM 641 C CA . PRO A 1 88 ? 15.986 8.577 -9.276 1.00 72.38 88 PRO A CA 1
ATOM 642 C C . PRO A 1 88 ? 15.512 9.935 -9.796 1.00 72.38 88 PRO A C 1
ATOM 644 O O . PRO A 1 88 ? 14.665 9.998 -10.689 1.00 72.38 88 PRO A O 1
ATOM 647 N N . MET A 1 89 ? 16.054 11.020 -9.244 1.00 76.81 89 MET A N 1
ATOM 648 C CA . MET A 1 89 ? 15.762 12.350 -9.766 1.00 76.81 89 MET A CA 1
ATOM 649 C C . MET A 1 89 ? 16.360 12.474 -11.166 1.00 76.81 89 MET A C 1
ATOM 651 O O . MET A 1 89 ? 17.545 12.207 -11.372 1.00 76.81 89 MET A O 1
ATOM 655 N N . THR A 1 90 ? 15.539 12.860 -12.140 1.00 78.06 90 THR A N 1
ATOM 656 C CA . THR A 1 90 ? 16.034 13.226 -13.464 1.00 78.06 90 THR A CA 1
ATOM 657 C C . THR A 1 90 ? 16.835 14.512 -13.316 1.00 78.06 90 THR A C 1
ATOM 659 O O . THR A 1 90 ? 16.280 15.552 -12.969 1.00 78.06 90 THR A O 1
ATOM 662 N N . VAL A 1 91 ? 18.145 14.445 -13.544 1.00 73.75 91 VAL A N 1
ATOM 663 C CA . VAL A 1 91 ? 18.979 15.646 -13.605 1.00 73.75 91 VAL A CA 1
ATOM 664 C C . VAL A 1 91 ? 18.653 16.321 -14.933 1.00 73.75 91 VAL A C 1
ATOM 666 O O . VAL A 1 91 ? 19.027 15.820 -15.992 1.00 73.75 91 VAL A O 1
ATOM 669 N N . VAL A 1 92 ? 17.877 17.402 -14.895 1.00 73.12 92 VAL A N 1
ATOM 670 C CA . VAL A 1 92 ? 17.707 18.263 -16.067 1.00 73.12 92 VAL A CA 1
ATOM 671 C C . VAL A 1 92 ? 19.037 18.994 -16.244 1.00 73.12 92 VAL A C 1
ATOM 673 O O . VAL A 1 92 ? 19.469 19.648 -15.294 1.00 73.12 92 VAL A O 1
ATOM 676 N N . PRO A 1 93 ? 19.731 18.859 -17.388 1.00 68.25 93 PRO A N 1
ATOM 677 C CA . PRO A 1 93 ? 20.947 19.620 -17.620 1.00 68.25 93 PRO A CA 1
ATOM 678 C C . PRO A 1 93 ? 20.598 21.107 -17.575 1.00 68.25 93 PRO A C 1
ATOM 680 O O . PRO A 1 93 ? 19.747 21.578 -18.334 1.00 68.25 93 PRO A O 1
ATOM 683 N N . GLU A 1 94 ? 21.233 21.824 -16.649 1.00 63.53 94 GLU A N 1
ATOM 684 C CA . GLU A 1 94 ? 21.159 23.276 -16.573 1.00 63.53 94 GLU A CA 1
ATOM 685 C C . GLU A 1 94 ? 21.686 23.811 -17.905 1.00 63.53 94 GLU A C 1
ATOM 687 O O . GLU A 1 94 ? 22.841 23.605 -18.273 1.00 63.53 94 GLU A O 1
ATOM 692 N N . THR A 1 95 ? 20.781 24.368 -18.706 1.00 64.62 95 THR A N 1
ATOM 693 C CA . THR A 1 95 ? 21.155 24.996 -19.968 1.00 64.62 95 THR A CA 1
ATOM 694 C C . THR A 1 95 ? 21.829 26.306 -19.600 1.00 64.62 95 THR A C 1
ATOM 696 O O . THR A 1 95 ? 21.159 27.209 -19.099 1.00 64.62 95 THR A O 1
ATOM 699 N N . ASP A 1 96 ? 23.144 26.389 -19.814 1.00 66.00 96 ASP A N 1
ATOM 700 C CA . ASP A 1 96 ? 23.891 27.640 -19.698 1.00 66.00 96 ASP A CA 1
ATOM 701 C C . ASP A 1 96 ? 23.151 28.746 -20.472 1.00 66.00 96 ASP A C 1
ATOM 703 O O . ASP A 1 96 ? 22.783 28.534 -21.638 1.00 66.00 96 ASP A O 1
ATOM 707 N N . PRO A 1 97 ? 22.897 29.923 -19.871 1.00 61.19 97 PRO A N 1
ATOM 708 C CA . PRO A 1 97 ? 22.288 31.020 -20.601 1.00 61.19 97 PRO A CA 1
ATOM 709 C C . PRO A 1 97 ? 23.214 31.426 -21.753 1.00 61.19 97 PRO A C 1
ATOM 711 O O . PRO A 1 97 ? 24.388 31.742 -21.553 1.00 61.19 97 PRO A O 1
ATOM 714 N N . ALA A 1 98 ? 22.671 31.397 -22.972 1.00 66.31 98 ALA A N 1
ATOM 715 C CA . ALA A 1 98 ? 23.364 31.822 -24.180 1.00 66.31 98 ALA A CA 1
ATOM 716 C C . ALA A 1 98 ? 23.938 33.244 -24.002 1.00 66.31 98 ALA A C 1
ATOM 718 O O . ALA A 1 98 ? 23.247 34.109 -23.452 1.00 66.31 98 ALA A O 1
ATOM 719 N N . PRO A 1 99 ? 25.177 33.519 -24.459 1.00 57.81 99 PRO A N 1
ATOM 720 C CA . PRO A 1 99 ? 25.774 34.839 -24.317 1.00 57.81 99 PRO A CA 1
ATOM 721 C C . PRO A 1 99 ? 24.927 35.865 -25.073 1.00 57.81 99 PRO A C 1
ATOM 723 O O . PRO A 1 99 ? 24.633 35.689 -26.257 1.00 57.81 99 PRO A O 1
ATOM 726 N N . ALA A 1 100 ? 24.526 36.927 -24.369 1.00 56.00 100 ALA A N 1
ATOM 727 C CA . ALA A 1 100 ? 23.804 38.052 -24.941 1.00 56.00 100 ALA A CA 1
ATOM 728 C C . ALA A 1 100 ? 24.567 38.580 -26.164 1.00 56.00 100 ALA A C 1
ATOM 730 O O . ALA A 1 100 ? 25.740 38.950 -26.067 1.00 56.00 100 ALA A O 1
ATOM 731 N N . ALA A 1 101 ? 23.902 38.573 -27.319 1.00 53.53 101 ALA A N 1
ATOM 732 C CA . ALA A 1 101 ? 24.408 39.206 -28.521 1.00 53.53 101 ALA A CA 1
ATOM 733 C C . ALA A 1 101 ? 24.689 40.684 -28.216 1.00 53.53 101 ALA A C 1
ATOM 735 O O . ALA A 1 101 ? 23.823 41.396 -27.713 1.00 53.53 101 ALA A O 1
ATOM 736 N N . ALA A 1 102 ? 25.916 41.117 -28.496 1.00 54.34 102 ALA A N 1
ATOM 737 C CA . ALA A 1 102 ? 26.307 42.513 -28.444 1.00 54.34 102 ALA A CA 1
ATOM 738 C C . ALA A 1 102 ? 25.472 43.305 -29.463 1.00 54.34 102 ALA A C 1
ATOM 740 O O . ALA A 1 102 ? 25.619 43.118 -30.671 1.00 54.34 102 ALA A O 1
ATOM 741 N N . GLU A 1 103 ? 24.578 44.161 -28.972 1.00 48.12 103 GLU A N 1
ATOM 742 C CA . GLU A 1 103 ? 23.892 45.161 -29.789 1.00 48.12 103 GLU A CA 1
ATOM 743 C C . GLU A 1 103 ? 24.901 46.245 -30.212 1.00 48.12 103 GLU A C 1
ATOM 745 O O . GLU A 1 103 ? 25.737 46.677 -29.414 1.00 48.12 103 GLU A O 1
ATOM 750 N N . SER A 1 104 ? 24.858 46.606 -31.500 1.00 46.34 104 SER A N 1
ATOM 751 C CA . SER A 1 104 ? 25.709 47.598 -32.181 1.00 46.34 104 SER A CA 1
ATOM 752 C C . SER A 1 104 ? 24.954 48.900 -32.396 1.00 46.34 104 SER A C 1
ATOM 754 O O . SER A 1 104 ? 23.746 48.806 -32.712 1.00 46.34 104 SER A O 1
#

Foldseek 3Di:
DVVVVVVVVVVVVVVVVPPPDDLPFDDPVLVDDDDDDDDDDVPDDDDDDPPDDDDDDDDPDRDGQWDWDADPVDHPDTDIDGPPDDDDDDPDPDDDPDPDPDDD